Protein AF-A0A527FUP7-F1 (afdb_monomer_lite)

pLDDT: mean 91.96, std 6.94, range [62.16, 98.5]

Structure (mmCIF, N/CA/C/O backbone):
data_AF-A0A527FUP7-F1
#
_entry.id   AF-A0A527FUP7-F1
#
loop_
_atom_site.group_PDB
_atom_site.id
_atom_site.type_symbol
_atom_site.label_atom_id
_atom_site.label_alt_id
_atom_site.label_comp_id
_atom_site.label_asym_id
_atom_site.label_entity_id
_atom_site.label_seq_id
_atom_site.pdbx_PDB_ins_code
_atom_site.Cartn_x
_atom_site.Cartn_y
_atom_site.Cartn_z
_atom_site.occupancy
_atom_site.B_iso_or_equiv
_atom_site.auth_seq_id
_atom_site.auth_comp_id
_atom_site.auth_asym_id
_atom_site.auth_atom_id
_atom_site.pdbx_PDB_model_num
ATOM 1 N N . PRO A 1 1 ? -2.419 -7.847 15.053 1.00 62.16 1 PRO A N 1
ATOM 2 C CA . PRO A 1 1 ? -3.456 -7.791 13.994 1.00 62.16 1 PRO A CA 1
ATOM 3 C C . PRO A 1 1 ? -2.799 -7.579 12.627 1.00 62.16 1 PRO A C 1
ATOM 5 O O . PRO A 1 1 ? -2.047 -6.623 12.463 1.00 62.16 1 PRO A O 1
ATOM 8 N N . THR A 1 2 ? -3.011 -8.496 11.686 1.00 67.62 2 THR A N 1
ATOM 9 C CA . THR A 1 2 ? -2.640 -8.289 10.280 1.00 67.62 2 THR A CA 1
ATOM 10 C C . THR A 1 2 ? -3.814 -7.644 9.551 1.00 67.62 2 THR A C 1
ATOM 12 O O . THR A 1 2 ? -4.953 -7.738 10.009 1.00 67.62 2 THR A O 1
ATOM 15 N N . ALA A 1 3 ? -3.537 -6.943 8.450 1.00 78.31 3 ALA A N 1
ATOM 16 C CA . ALA A 1 3 ? -4.593 -6.437 7.583 1.00 78.31 3 ALA A CA 1
ATOM 17 C C . ALA A 1 3 ? -5.508 -7.588 7.110 1.00 78.31 3 ALA A C 1
ATOM 19 O O . ALA A 1 3 ? -5.108 -8.757 7.118 1.00 78.31 3 ALA A O 1
ATOM 20 N N . ILE A 1 4 ? -6.740 -7.240 6.745 1.00 75.19 4 ILE A N 1
ATOM 21 C CA . ILE A 1 4 ? -7.808 -8.167 6.362 1.00 75.19 4 ILE A CA 1
ATOM 22 C C . ILE A 1 4 ? -8.000 -8.157 4.846 1.00 75.19 4 ILE A C 1
ATOM 24 O O . ILE A 1 4 ? -7.926 -7.102 4.213 1.00 75.19 4 ILE A O 1
ATOM 28 N N . ASP A 1 5 ? -8.273 -9.324 4.262 1.00 78.19 5 ASP A N 1
ATOM 29 C CA . ASP A 1 5 ? -8.782 -9.396 2.891 1.00 78.19 5 ASP A CA 1
ATOM 30 C C . ASP A 1 5 ? -10.289 -9.044 2.905 1.00 78.19 5 ASP A C 1
ATOM 32 O O . ASP A 1 5 ? -11.060 -9.685 3.622 1.00 78.19 5 ASP A O 1
ATOM 36 N N . PRO A 1 6 ? -10.728 -8.012 2.155 1.00 75.88 6 PRO A N 1
ATOM 37 C CA . PRO A 1 6 ? -12.116 -7.548 2.173 1.00 75.88 6 PRO A CA 1
ATOM 38 C C . PRO A 1 6 ? -13.129 -8.566 1.625 1.00 75.88 6 PRO A C 1
ATOM 40 O O . PRO A 1 6 ? -14.301 -8.478 1.985 1.00 75.88 6 PRO A O 1
ATOM 43 N N . ASP A 1 7 ? -12.703 -9.524 0.794 1.00 78.06 7 ASP A N 1
ATOM 44 C CA . ASP A 1 7 ? -13.585 -10.551 0.214 1.00 78.06 7 ASP A CA 1
ATOM 45 C C . ASP A 1 7 ? -13.473 -11.902 0.943 1.00 78.06 7 ASP A C 1
ATOM 47 O O . ASP A 1 7 ? -14.358 -12.751 0.835 1.00 78.06 7 ASP A O 1
ATOM 51 N N . ASN A 1 8 ? -12.398 -12.105 1.705 1.00 81.62 8 ASN A N 1
ATOM 52 C CA . ASN A 1 8 ? -12.192 -13.282 2.539 1.00 81.62 8 ASN A CA 1
ATOM 53 C C . ASN A 1 8 ? -11.549 -12.852 3.870 1.00 81.62 8 ASN A C 1
ATOM 55 O O . ASN A 1 8 ? -10.325 -12.840 3.940 1.00 81.62 8 ASN A O 1
ATOM 59 N N . PRO A 1 9 ? -12.329 -12.502 4.914 1.00 73.44 9 PRO A N 1
ATOM 60 C CA . PRO A 1 9 ? -11.888 -11.742 6.101 1.00 73.44 9 PRO A CA 1
ATOM 61 C C . PRO A 1 9 ? -10.914 -12.458 7.067 1.00 73.44 9 PRO A C 1
ATOM 63 O O . PRO A 1 9 ? -10.920 -12.223 8.275 1.00 73.44 9 PRO A O 1
ATOM 66 N N . GLY A 1 10 ? -10.046 -13.324 6.554 1.00 81.06 10 GLY A N 1
ATOM 67 C CA . GLY A 1 10 ? -8.914 -13.896 7.259 1.00 81.06 10 GLY A CA 1
ATOM 68 C C . GLY A 1 10 ? -7.679 -12.982 7.280 1.00 81.06 10 GLY A C 1
ATOM 69 O O . GLY A 1 10 ? -7.591 -11.995 6.543 1.00 81.06 10 GLY A O 1
ATOM 70 N N . PRO A 1 11 ? -6.697 -13.322 8.133 1.00 82.50 11 PRO A N 1
ATOM 71 C CA . PRO A 1 11 ? -5.409 -12.643 8.165 1.00 82.50 11 PRO A CA 1
ATOM 72 C C . PRO A 1 11 ? -4.663 -12.836 6.840 1.00 82.50 11 PRO A C 1
ATOM 74 O O . PRO A 1 11 ? -4.631 -13.940 6.295 1.00 82.50 11 PRO A O 1
ATOM 77 N N . LEU A 1 12 ? -4.001 -11.783 6.354 1.00 84.69 12 LEU A N 1
ATOM 78 C CA . LEU A 1 12 ? -3.118 -11.903 5.191 1.00 84.69 12 LEU A CA 1
ATOM 79 C C . LEU A 1 12 ? -1.971 -12.891 5.451 1.00 84.69 12 LEU A C 1
ATOM 81 O O . LEU A 1 12 ? -1.285 -12.809 6.475 1.00 84.69 12 LEU A O 1
ATOM 85 N N . ASP A 1 13 ? -1.709 -13.767 4.479 1.00 89.25 13 ASP A N 1
ATOM 86 C CA . ASP A 1 13 ? -0.512 -14.604 4.473 1.00 89.25 13 ASP A CA 1
ATOM 87 C C . ASP A 1 13 ? 0.713 -13.783 4.048 1.00 89.25 13 ASP A C 1
ATOM 89 O O . ASP A 1 13 ? 0.972 -13.532 2.866 1.00 89.25 13 ASP A O 1
ATOM 93 N N . VAL A 1 14 ? 1.499 -13.386 5.046 1.00 90.12 14 VAL A N 1
ATOM 94 C CA . VAL A 1 14 ? 2.723 -12.599 4.865 1.00 90.12 14 VAL A CA 1
ATOM 95 C C . VAL A 1 14 ? 3.769 -13.309 4.008 1.00 90.12 14 VAL A C 1
ATOM 97 O O . VAL A 1 14 ? 4.525 -12.639 3.306 1.00 90.12 14 VAL A O 1
ATOM 100 N N . ARG A 1 15 ? 3.804 -14.648 3.995 1.00 94.75 15 ARG A N 1
ATOM 101 C CA . ARG A 1 15 ? 4.745 -15.392 3.149 1.00 94.7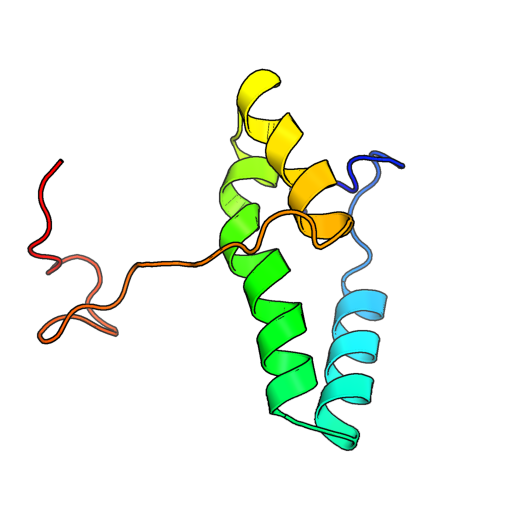5 15 ARG A CA 1
ATOM 102 C C . ARG A 1 15 ? 4.374 -15.246 1.678 1.00 94.75 15 ARG A C 1
ATOM 104 O O . ARG A 1 15 ? 5.249 -14.959 0.862 1.00 94.75 15 ARG A O 1
ATOM 111 N N . THR A 1 16 ? 3.093 -15.404 1.352 1.00 93.94 16 THR A N 1
ATOM 112 C CA . THR A 1 16 ? 2.583 -15.189 -0.009 1.00 93.94 16 THR A CA 1
ATOM 113 C C . THR A 1 16 ? 2.846 -13.758 -0.480 1.00 93.94 16 THR A C 1
ATOM 115 O O . THR A 1 16 ? 3.281 -13.563 -1.617 1.00 93.94 16 THR A O 1
ATOM 118 N N . LEU A 1 17 ? 2.682 -12.760 0.399 1.00 92.94 17 LEU A N 1
ATOM 119 C CA . LEU A 1 17 ? 3.032 -11.369 0.086 1.00 92.94 17 LEU A CA 1
ATOM 120 C C . LEU A 1 17 ? 4.523 -11.215 -0.248 1.00 92.94 17 LEU A C 1
ATOM 122 O O . LEU A 1 17 ? 4.849 -10.634 -1.281 1.00 92.94 17 LEU A O 1
ATOM 126 N N . CYS A 1 18 ? 5.423 -11.770 0.569 1.00 96.62 18 CYS A N 1
ATOM 127 C CA . CYS A 1 18 ? 6.866 -11.702 0.315 1.00 96.62 18 CYS A CA 1
ATOM 128 C C . CYS A 1 18 ? 7.260 -12.361 -1.015 1.00 96.62 18 CYS A C 1
ATOM 130 O O . CYS A 1 18 ? 7.986 -11.757 -1.800 1.00 96.62 18 CYS A O 1
ATOM 132 N N . ILE A 1 19 ? 6.746 -13.562 -1.301 1.00 98.25 19 ILE A N 1
ATOM 133 C CA . ILE A 1 19 ? 7.039 -14.281 -2.553 1.00 98.25 19 ILE A CA 1
ATOM 134 C C . ILE A 1 19 ? 6.496 -13.517 -3.769 1.00 98.25 19 ILE A C 1
ATOM 136 O O . ILE A 1 19 ? 7.167 -13.437 -4.800 1.00 98.25 19 ILE A O 1
ATOM 140 N N . THR A 1 20 ? 5.303 -12.925 -3.655 1.00 97.38 20 THR A N 1
ATOM 141 C CA . THR A 1 20 ? 4.715 -12.097 -4.721 1.00 97.38 20 THR A CA 1
ATOM 142 C C . THR A 1 20 ? 5.616 -10.907 -5.039 1.00 97.38 20 THR A C 1
ATOM 144 O O . THR A 1 20 ? 5.966 -10.693 -6.198 1.00 97.38 20 THR A O 1
ATOM 147 N N . ARG A 1 21 ? 6.051 -10.178 -4.006 1.00 97.88 21 ARG A N 1
ATOM 148 C CA . ARG A 1 21 ? 6.954 -9.029 -4.141 1.00 97.88 21 ARG A CA 1
ATOM 149 C C . ARG A 1 21 ? 8.300 -9.402 -4.751 1.00 97.88 21 ARG A C 1
ATOM 151 O O . ARG A 1 21 ? 8.742 -8.760 -5.697 1.00 97.88 21 ARG A O 1
ATOM 158 N N . GLU A 1 22 ? 8.916 -10.481 -4.272 1.00 98.50 22 GLU A N 1
ATOM 159 C CA . GLU A 1 22 ? 10.169 -11.001 -4.832 1.00 98.50 22 GLU A CA 1
ATOM 160 C C . GLU A 1 22 ? 10.016 -11.361 -6.318 1.00 98.50 22 GLU A C 1
ATOM 162 O O . GLU A 1 22 ? 10.887 -11.061 -7.135 1.00 98.50 22 GLU A O 1
ATOM 167 N N . THR A 1 23 ? 8.894 -11.986 -6.680 1.00 98.50 23 THR A N 1
ATOM 168 C CA . THR A 1 23 ? 8.603 -12.367 -8.066 1.00 98.50 23 THR A CA 1
ATOM 169 C C . THR A 1 23 ? 8.446 -11.140 -8.956 1.00 98.50 23 THR A C 1
ATOM 171 O O . THR A 1 23 ? 9.073 -11.086 -10.009 1.00 98.50 23 THR A O 1
ATOM 174 N N . LEU A 1 24 ? 7.673 -10.137 -8.529 1.00 98.44 24 LEU A N 1
ATOM 175 C CA . LEU A 1 24 ? 7.519 -8.884 -9.274 1.00 98.44 24 LEU A CA 1
ATOM 176 C C . LEU A 1 24 ? 8.861 -8.165 -9.432 1.00 98.44 24 LEU A C 1
ATOM 178 O O . LEU A 1 24 ? 9.245 -7.849 -10.554 1.00 98.44 24 LEU A O 1
ATOM 182 N N . ALA A 1 25 ? 9.611 -7.993 -8.341 1.00 98.38 25 ALA A N 1
ATOM 183 C CA . ALA A 1 25 ? 10.893 -7.290 -8.340 1.00 98.38 25 ALA A CA 1
ATOM 184 C C . ALA A 1 25 ? 11.960 -7.974 -9.210 1.00 98.38 25 ALA A C 1
ATOM 186 O O . ALA A 1 25 ? 12.800 -7.293 -9.795 1.00 98.38 25 ALA A O 1
ATOM 187 N N . ARG A 1 26 ? 11.921 -9.310 -9.331 1.00 98.44 26 ARG A N 1
ATOM 188 C CA . ARG A 1 26 ? 12.795 -10.068 -10.244 1.00 98.44 26 ARG A CA 1
ATOM 189 C C . ARG A 1 26 ? 12.583 -9.683 -11.711 1.00 98.44 26 ARG A C 1
ATOM 191 O O . ARG A 1 26 ? 13.519 -9.807 -12.497 1.00 98.44 26 ARG A O 1
ATOM 198 N N . HIS A 1 27 ? 11.375 -9.258 -12.077 1.00 98.31 27 HIS A N 1
ATOM 199 C CA . HIS A 1 27 ? 11.024 -8.884 -13.446 1.00 98.31 27 HIS A CA 1
ATOM 200 C C . HIS A 1 27 ? 11.060 -7.368 -13.674 1.00 98.31 27 HIS A C 1
ATOM 202 O O . HIS A 1 27 ? 11.598 -6.933 -14.688 1.00 98.31 27 HIS A O 1
ATOM 208 N N . ASP A 1 28 ? 10.510 -6.577 -12.750 1.00 98.31 28 ASP A N 1
ATOM 209 C CA . ASP A 1 28 ? 10.503 -5.114 -12.805 1.00 98.31 28 ASP A CA 1
ATOM 210 C C . ASP A 1 28 ? 10.329 -4.517 -11.394 1.00 98.31 28 ASP A C 1
ATOM 212 O O . ASP A 1 28 ? 9.328 -4.748 -10.708 1.00 98.31 28 ASP A O 1
ATOM 216 N N . GLY A 1 29 ? 11.295 -3.704 -10.959 1.00 97.88 29 GLY A N 1
ATOM 217 C CA . GLY A 1 29 ? 11.243 -3.028 -9.661 1.00 97.88 29 GLY A CA 1
ATOM 218 C C . GLY A 1 29 ? 10.075 -2.044 -9.531 1.00 97.88 29 GLY A C 1
ATOM 219 O O . GLY A 1 29 ? 9.525 -1.892 -8.439 1.00 97.88 29 GLY A O 1
ATOM 220 N N . LEU A 1 30 ? 9.643 -1.417 -10.630 1.00 97.31 30 LEU A N 1
ATOM 221 C CA . LEU A 1 30 ? 8.477 -0.534 -10.618 1.00 97.31 30 LEU A CA 1
ATOM 222 C C . LEU A 1 30 ? 7.180 -1.324 -10.407 1.00 97.31 30 LEU A C 1
ATOM 224 O O . LEU A 1 30 ? 6.260 -0.816 -9.766 1.00 97.31 30 LEU A O 1
ATOM 228 N N . ALA A 1 31 ? 7.111 -2.570 -10.885 1.00 97.12 31 ALA A N 1
ATOM 229 C CA . ALA A 1 31 ? 5.959 -3.437 -10.658 1.00 97.12 31 ALA A CA 1
ATOM 230 C C . ALA A 1 31 ? 5.829 -3.838 -9.177 1.00 97.12 31 ALA A C 1
ATOM 232 O O . ALA A 1 31 ? 4.731 -3.748 -8.622 1.00 97.12 31 ALA A O 1
ATOM 233 N N . ASP A 1 32 ? 6.934 -4.207 -8.511 1.00 98.06 32 ASP A N 1
ATOM 234 C CA . ASP A 1 32 ? 6.930 -4.422 -7.051 1.00 98.06 32 ASP A CA 1
ATOM 235 C C . ASP A 1 32 ? 6.545 -3.144 -6.303 1.00 98.06 32 ASP A C 1
ATOM 237 O O . ASP A 1 32 ? 5.691 -3.177 -5.417 1.00 98.06 32 ASP A O 1
ATOM 241 N N . PHE A 1 33 ? 7.127 -2.004 -6.688 1.00 96.31 33 PHE A N 1
ATOM 242 C CA . PHE A 1 33 ? 6.823 -0.725 -6.055 1.00 96.31 33 PHE A CA 1
ATOM 243 C C . PHE A 1 33 ? 5.333 -0.376 -6.165 1.00 96.31 33 PHE A C 1
ATOM 245 O O . PHE A 1 33 ? 4.690 -0.080 -5.156 1.00 96.31 33 PHE A O 1
ATOM 252 N N . ALA A 1 34 ? 4.757 -0.466 -7.366 1.00 95.19 34 ALA A N 1
ATOM 253 C CA . ALA A 1 34 ? 3.345 -0.178 -7.601 1.00 95.19 34 ALA A CA 1
ATOM 254 C C . ALA A 1 34 ? 2.422 -1.094 -6.779 1.00 95.19 34 ALA A C 1
ATOM 256 O O . ALA A 1 34 ? 1.440 -0.610 -6.207 1.00 95.19 34 ALA A O 1
ATOM 257 N N . PHE A 1 35 ? 2.761 -2.386 -6.676 1.00 95.31 35 PHE A N 1
ATOM 258 C CA . PHE A 1 35 ? 2.048 -3.360 -5.846 1.00 95.31 35 PHE A CA 1
ATOM 259 C C . PHE A 1 35 ? 2.141 -3.014 -4.352 1.00 95.31 35 PHE A C 1
ATOM 261 O O . PHE A 1 35 ? 1.124 -2.916 -3.661 1.00 95.31 35 PHE A O 1
ATOM 268 N N . ALA A 1 36 ? 3.353 -2.768 -3.854 1.00 95.69 36 ALA A N 1
ATOM 269 C CA . ALA A 1 36 ? 3.612 -2.464 -2.452 1.00 95.69 36 ALA A CA 1
ATOM 270 C C . ALA A 1 36 ? 2.907 -1.183 -1.984 1.00 95.69 36 ALA A C 1
ATOM 272 O O . ALA A 1 36 ? 2.365 -1.145 -0.876 1.00 95.69 36 ALA A O 1
ATOM 273 N N . MET A 1 37 ? 2.870 -0.156 -2.837 1.00 95.75 37 MET A N 1
ATOM 274 C CA . MET A 1 37 ? 2.222 1.121 -2.531 1.00 95.75 37 MET A CA 1
ATOM 275 C C . MET A 1 37 ? 0.714 0.985 -2.304 1.00 95.75 37 MET A C 1
ATOM 277 O O . MET A 1 37 ? 0.169 1.728 -1.487 1.00 95.75 37 MET A O 1
ATOM 281 N N . GLN A 1 38 ? 0.047 0.016 -2.948 1.00 94.12 38 GLN A N 1
ATOM 282 C CA . GLN A 1 38 ? -1.378 -0.229 -2.697 1.00 94.12 38 GLN A CA 1
ATOM 283 C C . GLN A 1 38 ? -1.614 -0.764 -1.284 1.00 94.12 38 GLN A C 1
ATOM 285 O O . GLN A 1 38 ? -2.532 -0.323 -0.593 1.00 94.12 38 GLN A O 1
ATOM 290 N N . GLY A 1 39 ? -0.754 -1.677 -0.824 1.00 92.44 39 GLY A N 1
ATOM 291 C CA . GLY A 1 39 ? -0.806 -2.192 0.544 1.00 92.44 39 GLY A CA 1
ATOM 292 C C . GLY A 1 39 ? -0.461 -1.121 1.581 1.00 92.44 39 GLY A C 1
ATOM 293 O O . GLY A 1 39 ? -1.168 -0.975 2.576 1.00 92.44 39 GLY A O 1
ATOM 294 N N . LEU A 1 40 ? 0.583 -0.326 1.328 1.00 93.81 40 LEU A N 1
ATOM 295 C CA . LEU A 1 40 ? 1.012 0.740 2.237 1.00 93.81 40 LEU A CA 1
ATOM 296 C C . LEU A 1 40 ? -0.061 1.829 2.389 1.00 93.81 40 LEU A C 1
ATOM 298 O O . LEU A 1 40 ? -0.422 2.186 3.509 1.00 93.81 40 LEU A O 1
ATOM 302 N N . GLY A 1 41 ? -0.606 2.325 1.275 1.00 94.56 41 GLY A N 1
ATOM 303 C CA . GLY A 1 41 ? -1.603 3.398 1.288 1.00 94.56 41 GLY A CA 1
ATOM 304 C C . GLY A 1 41 ? -2.972 2.981 1.839 1.00 94.56 41 GLY A C 1
ATOM 305 O O . GLY A 1 41 ? -3.745 3.839 2.257 1.00 94.56 41 GLY A O 1
ATOM 306 N N . THR A 1 42 ? -3.281 1.681 1.886 1.00 93.94 42 THR A N 1
ATOM 307 C CA . THR A 1 42 ? -4.552 1.169 2.434 1.00 93.94 42 THR A CA 1
ATOM 308 C C . THR A 1 42 ? -4.430 0.518 3.813 1.00 93.94 42 THR A C 1
ATOM 310 O O . THR A 1 42 ? -5.451 0.205 4.431 1.00 93.94 42 THR A O 1
ATOM 313 N N . GLY A 1 43 ? -3.213 0.373 4.348 1.00 92.31 43 GLY A N 1
ATOM 314 C CA . GLY A 1 43 ? -2.963 -0.304 5.624 1.00 92.31 43 GLY A CA 1
ATOM 315 C C . GLY A 1 43 ? -3.749 0.286 6.800 1.00 92.31 43 GLY A C 1
ATOM 316 O O . GLY A 1 43 ? -4.371 -0.456 7.560 1.00 92.31 43 GLY A O 1
ATOM 317 N N . ALA A 1 44 ? -3.809 1.617 6.911 1.00 93.44 44 ALA A N 1
ATOM 318 C CA . 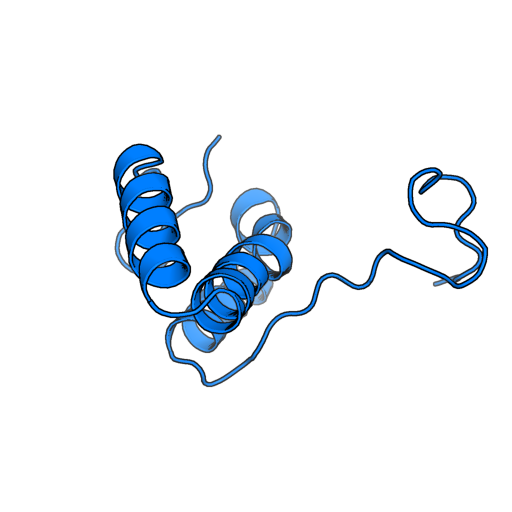ALA A 1 44 ? -4.576 2.288 7.964 1.00 93.44 44 ALA A CA 1
ATOM 319 C C . ALA A 1 44 ? -6.090 2.036 7.845 1.00 93.44 44 ALA A C 1
ATOM 321 O O . ALA A 1 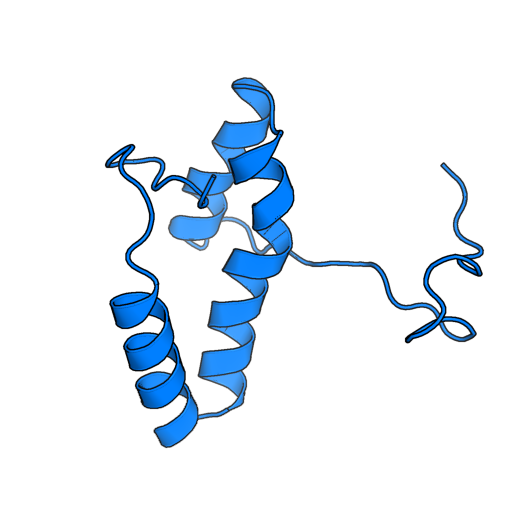44 ? -6.762 1.847 8.856 1.00 93.44 44 ALA A O 1
ATOM 322 N N . LEU A 1 45 ? -6.624 1.966 6.619 1.00 93.25 45 LEU A N 1
ATOM 323 C CA . LEU A 1 45 ? -8.038 1.661 6.385 1.00 93.25 45 LEU A CA 1
ATOM 324 C C . LEU A 1 45 ? -8.368 0.222 6.784 1.00 93.25 45 LEU A C 1
ATOM 326 O O . LEU A 1 45 ? -9.416 -0.018 7.377 1.00 93.25 45 LEU A O 1
ATOM 330 N N . SER A 1 46 ? -7.469 -0.723 6.501 1.00 90.81 46 SER A N 1
ATOM 331 C CA . SER A 1 46 ? -7.664 -2.120 6.886 1.00 90.81 46 SER A CA 1
ATOM 332 C C . SER A 1 46 ? -7.593 -2.344 8.397 1.00 90.81 46 SER A C 1
ATOM 334 O O . SER A 1 46 ? -8.292 -3.222 8.895 1.00 90.81 46 SER A O 1
ATOM 336 N N . LEU A 1 47 ? -6.734 -1.613 9.111 1.00 90.88 47 LEU A N 1
ATOM 337 C CA . LEU A 1 47 ? -6.510 -1.821 10.545 1.00 90.88 47 LEU A CA 1
ATOM 338 C C . LEU A 1 47 ? -7.442 -0.981 11.428 1.00 90.88 47 LEU A C 1
ATOM 340 O O . LEU A 1 47 ? -7.812 -1.427 12.512 1.00 90.88 47 LEU A O 1
ATOM 344 N N . PHE A 1 48 ? -7.803 0.225 10.981 1.00 93.00 48 PHE A N 1
ATOM 345 C CA . PHE A 1 48 ? -8.475 1.234 11.809 1.00 93.00 48 PHE A CA 1
ATOM 346 C C . PHE A 1 48 ? -9.675 1.904 11.124 1.00 93.00 48 PHE A C 1
ATOM 348 O O . PHE A 1 48 ? -10.350 2.727 11.740 1.00 93.00 48 PHE A O 1
ATOM 355 N N . GLY A 1 49 ? -9.947 1.590 9.854 1.00 93.44 49 GLY A N 1
ATOM 356 C CA . GLY A 1 49 ? -11.019 2.230 9.098 1.00 93.44 49 GLY A CA 1
ATOM 357 C C . GLY A 1 49 ? -12.411 1.837 9.592 1.00 93.44 49 GLY A C 1
ATOM 358 O O . GLY A 1 49 ? -12.668 0.677 9.915 1.00 93.44 49 GLY A O 1
ATOM 359 N N . THR A 1 50 ? -13.340 2.794 9.584 1.00 95.19 50 THR A N 1
ATOM 360 C CA . THR A 1 50 ? -14.778 2.529 9.768 1.00 95.19 50 THR A CA 1
ATOM 361 C C . THR A 1 50 ? -15.338 1.684 8.613 1.00 95.19 50 THR A C 1
ATOM 363 O O . THR A 1 50 ? -14.741 1.669 7.534 1.00 95.19 50 THR A O 1
ATOM 366 N N . PRO A 1 51 ? -16.519 1.047 8.747 1.00 91.75 51 PRO A N 1
ATOM 367 C CA . PRO A 1 51 ? -17.133 0.302 7.641 1.00 91.75 51 PRO A CA 1
ATOM 368 C C . PRO A 1 51 ? -17.285 1.134 6.358 1.00 91.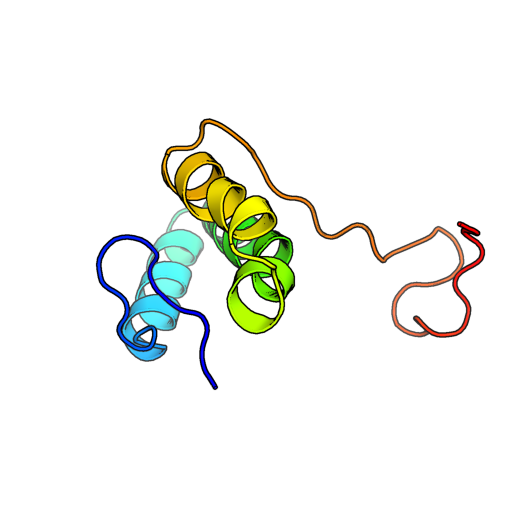75 51 PRO A C 1
ATOM 370 O O . PRO A 1 51 ? -17.053 0.647 5.254 1.00 91.75 51 PRO A O 1
ATOM 373 N N . HIS A 1 52 ? -17.599 2.427 6.499 1.00 94.50 52 HIS A N 1
ATOM 374 C CA . HIS A 1 52 ? -17.661 3.343 5.364 1.00 94.50 52 HIS A CA 1
ATOM 375 C C . HIS A 1 52 ? -16.277 3.599 4.748 1.00 94.50 52 HIS A C 1
ATOM 377 O O . HIS A 1 52 ? -16.154 3.687 3.534 1.00 94.50 52 HIS A O 1
ATOM 383 N N . GLN A 1 53 ? -15.213 3.705 5.540 1.00 95.38 53 GLN A N 1
ATOM 384 C CA . GLN A 1 53 ? -13.849 3.879 5.027 1.00 95.38 53 GLN A CA 1
ATOM 385 C C . GLN A 1 53 ? -13.285 2.590 4.400 1.00 95.38 53 GLN A C 1
ATOM 387 O O . GLN A 1 53 ? -12.567 2.648 3.404 1.00 95.38 53 GLN A O 1
ATOM 392 N N . GLN A 1 54 ? -13.650 1.415 4.910 1.00 93.00 54 GLN A N 1
ATOM 393 C CA . GLN A 1 54 ? -13.191 0.131 4.368 1.00 93.00 54 GLN A CA 1
ATOM 394 C C . GLN A 1 54 ? -13.718 -0.156 2.953 1.00 93.00 54 GLN A C 1
ATOM 396 O O . GLN A 1 54 ? -13.104 -0.934 2.224 1.00 93.00 54 GLN A O 1
ATOM 401 N N . GLN A 1 55 ? -14.774 0.533 2.495 1.00 92.62 55 GLN A N 1
ATOM 402 C CA . GLN A 1 55 ? -15.256 0.422 1.109 1.00 92.62 55 GLN A CA 1
ATOM 403 C C . GLN A 1 55 ? -14.152 0.719 0.071 1.00 92.62 55 GLN A C 1
ATOM 405 O O . GLN A 1 55 ? -14.191 0.202 -1.048 1.00 92.62 55 GLN A O 1
ATOM 410 N N . TRP A 1 56 ? -13.156 1.537 0.434 1.00 94.19 56 TRP A N 1
ATOM 411 C CA . TRP A 1 56 ? -12.029 1.885 -0.431 1.00 94.19 56 TRP A CA 1
ATOM 412 C C . TRP A 1 56 ? -11.084 0.704 -0.689 1.00 94.19 56 TRP A C 1
ATOM 414 O O . TRP A 1 56 ? -10.488 0.658 -1.762 1.00 94.19 56 TRP A O 1
ATOM 424 N N . LEU A 1 57 ? -11.015 -0.289 0.207 1.00 93.06 57 LEU A N 1
ATOM 425 C CA . LEU A 1 57 ? -10.187 -1.491 0.028 1.00 93.06 57 LEU A CA 1
ATOM 426 C C . LEU A 1 57 ? -10.579 -2.255 -1.247 1.00 93.06 57 LEU A C 1
ATOM 428 O O . LEU A 1 57 ? -9.719 -2.618 -2.049 1.00 93.06 57 LEU A O 1
ATOM 432 N N . SER A 1 58 ? -11.886 -2.414 -1.483 1.00 92.44 58 SER A N 1
ATOM 433 C CA . SER A 1 58 ? -12.414 -3.070 -2.689 1.00 92.44 58 SER A CA 1
ATOM 434 C C . SER A 1 58 ? -12.075 -2.303 -3.976 1.00 92.44 58 SER A C 1
ATOM 436 O O . SER A 1 58 ? -11.727 -2.901 -4.996 1.00 92.44 58 SER A O 1
ATOM 438 N N . LYS A 1 59 ? -12.118 -0.962 -3.931 1.00 94.31 59 LYS A N 1
ATOM 439 C CA . LYS A 1 59 ? -11.807 -0.098 -5.079 1.00 94.31 59 LYS A CA 1
ATOM 440 C C . LYS A 1 59 ? -10.324 -0.159 -5.431 1.00 94.31 59 LYS A C 1
ATOM 442 O O . LYS A 1 59 ? -10.005 -0.265 -6.614 1.00 94.31 59 LYS A O 1
ATOM 447 N N . THR A 1 60 ? -9.449 -0.126 -4.424 1.00 93.88 60 THR A N 1
ATOM 448 C CA . THR A 1 60 ? -7.998 -0.235 -4.618 1.00 93.88 60 THR A CA 1
ATOM 449 C C . THR A 1 60 ? -7.611 -1.612 -5.147 1.00 93.88 60 THR A C 1
ATOM 451 O O . THR A 1 60 ? -6.877 -1.699 -6.128 1.00 93.88 60 THR A O 1
ATOM 454 N N . ARG A 1 61 ? -8.182 -2.694 -4.595 1.00 90.31 61 ARG A N 1
ATOM 455 C CA . ARG A 1 61 ? -7.971 -4.064 -5.101 1.00 90.31 61 ARG A CA 1
ATOM 456 C C . ARG A 1 61 ? -8.355 -4.206 -6.576 1.00 90.31 61 ARG A C 1
ATOM 458 O O . ARG A 1 61 ? -7.632 -4.834 -7.340 1.00 90.31 61 ARG A O 1
ATOM 465 N N . ALA A 1 62 ? -9.484 -3.623 -6.977 1.00 92.62 62 ALA A N 1
ATOM 466 C CA . ALA A 1 62 ? -9.970 -3.673 -8.356 1.00 92.62 62 ALA A CA 1
ATOM 467 C C . ALA A 1 62 ? -9.231 -2.717 -9.316 1.00 92.62 62 ALA A C 1
ATOM 469 O O . ALA A 1 62 ? -9.622 -2.620 -10.479 1.00 92.62 62 ALA A O 1
ATOM 470 N N . GLY A 1 63 ? -8.237 -1.955 -8.840 1.00 92.62 63 GLY A N 1
ATOM 471 C CA . GLY A 1 63 ? -7.533 -0.942 -9.633 1.00 92.62 63 GLY A CA 1
ATOM 472 C C . GLY A 1 63 ? -8.397 0.263 -10.029 1.00 92.62 63 GLY A C 1
ATOM 473 O O . GLY A 1 63 ? -8.015 1.036 -10.902 1.00 92.62 63 GLY A O 1
ATOM 474 N N . LYS A 1 64 ? -9.572 0.438 -9.407 1.00 96.44 64 LYS A N 1
ATOM 475 C CA . LYS A 1 64 ? -10.489 1.569 -9.658 1.00 96.44 64 LYS A CA 1
ATOM 476 C C . LYS A 1 64 ? -10.113 2.820 -8.865 1.00 96.44 64 LYS A C 1
ATOM 478 O O . LYS A 1 64 ? -10.603 3.906 -9.157 1.00 96.44 64 LYS A O 1
ATOM 483 N N . ALA A 1 65 ? -9.286 2.651 -7.841 1.00 95.56 65 ALA A N 1
ATOM 484 C CA . ALA A 1 65 ? -8.645 3.714 -7.088 1.00 95.56 65 ALA A CA 1
ATOM 485 C C . ALA A 1 65 ? -7.180 3.324 -6.867 1.00 95.56 65 ALA A C 1
ATOM 487 O O . ALA A 1 65 ? -6.870 2.141 -6.756 1.00 95.56 65 ALA A O 1
ATOM 488 N N . ILE A 1 66 ? -6.293 4.312 -6.801 1.00 95.25 66 ILE A N 1
ATOM 489 C CA . ILE A 1 66 ? -4.875 4.112 -6.495 1.00 95.25 66 ILE A CA 1
ATOM 490 C C . ILE A 1 66 ? -4.613 4.811 -5.169 1.00 95.25 66 ILE A C 1
ATOM 492 O O . ILE A 1 66 ? -4.950 5.987 -5.020 1.00 95.25 66 ILE A O 1
ATOM 496 N N . SER A 1 67 ? -4.045 4.099 -4.200 1.00 95.25 67 SER A N 1
ATOM 497 C CA . SER A 1 67 ? -3.685 4.708 -2.920 1.00 95.25 67 SER A CA 1
ATOM 498 C C . SER A 1 67 ? -2.288 5.316 -2.967 1.00 95.25 67 SER A C 1
ATOM 500 O O . SER A 1 67 ? -1.393 4.791 -3.631 1.00 95.25 67 SER A O 1
ATOM 502 N N . ALA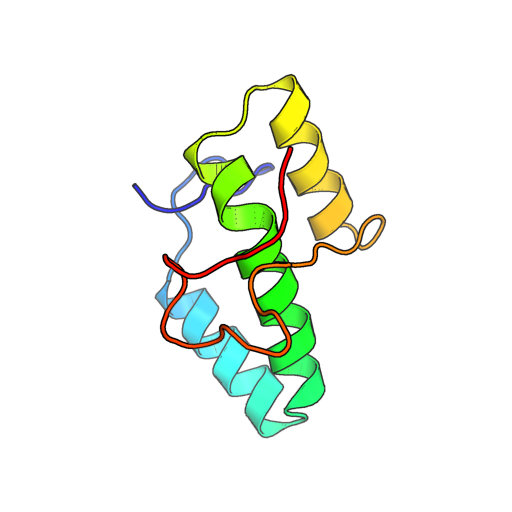 A 1 68 ? -2.086 6.374 -2.189 1.00 94.50 68 ALA A N 1
ATOM 503 C CA . ALA A 1 68 ? -0.785 6.975 -1.943 1.00 94.50 68 ALA A CA 1
ATOM 504 C C . ALA A 1 68 ? -0.569 7.133 -0.435 1.00 94.50 68 ALA A C 1
ATOM 506 O O . ALA A 1 68 ? -1.523 7.321 0.319 1.00 94.50 68 ALA A O 1
ATOM 507 N N . PHE A 1 69 ? 0.689 7.068 -0.008 1.00 94.69 69 PHE A N 1
ATOM 508 C CA . PHE A 1 69 ? 1.089 7.335 1.368 1.00 94.69 69 PHE A CA 1
ATOM 509 C C . PHE A 1 69 ? 1.863 8.654 1.405 1.00 94.69 69 PHE A C 1
ATOM 511 O O . PHE A 1 69 ? 3.063 8.697 1.140 1.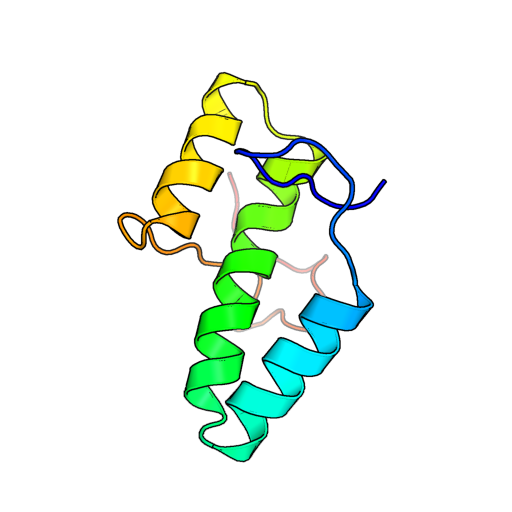00 94.69 69 PHE A O 1
ATOM 518 N N . ALA A 1 70 ? 1.136 9.744 1.643 1.00 93.69 70 ALA A N 1
ATOM 519 C CA . ALA A 1 70 ? 1.664 11.102 1.602 1.00 93.69 70 ALA A CA 1
ATOM 520 C C . ALA A 1 70 ? 2.203 11.502 2.981 1.00 93.69 70 ALA A C 1
ATOM 522 O O . ALA A 1 70 ? 1.500 12.134 3.762 1.00 93.69 70 ALA A O 1
ATOM 523 N N . LEU A 1 71 ? 3.430 11.066 3.280 1.00 93.56 71 LEU A N 1
ATOM 524 C CA . LEU A 1 71 ? 4.111 11.386 4.539 1.00 93.56 71 LEU A CA 1
ATOM 525 C C . LEU A 1 71 ? 5.328 12.294 4.348 1.00 93.56 71 LEU A C 1
ATOM 527 O O . LEU A 1 71 ? 5.560 13.182 5.153 1.00 93.56 71 LEU A O 1
ATOM 531 N N . SER A 1 72 ? 6.126 12.051 3.308 1.00 94.19 72 SER A N 1
ATOM 532 C CA . SER A 1 72 ? 7.378 12.778 3.095 1.00 94.19 72 SER A CA 1
ATOM 533 C C . SER A 1 72 ? 7.148 14.212 2.621 1.00 94.19 72 SER A C 1
ATOM 535 O O . SER A 1 72 ? 6.351 14.458 1.716 1.00 94.19 72 SER A O 1
ATOM 537 N N . GLU A 1 73 ? 7.942 15.128 3.165 1.00 96.31 73 GLU A N 1
ATOM 538 C CA . GLU A 1 73 ? 7.970 16.552 2.835 1.00 96.31 73 GLU A CA 1
ATOM 539 C C . GLU A 1 73 ? 9.402 17.005 2.497 1.00 96.31 73 GLU A C 1
ATOM 541 O O . GLU A 1 73 ? 10.363 16.323 2.866 1.00 96.31 73 GLU A O 1
ATOM 546 N N . PRO A 1 74 ? 9.605 18.168 1.839 1.00 94.25 74 PRO A N 1
ATOM 547 C CA . PRO A 1 74 ? 10.938 18.628 1.433 1.00 94.25 74 PRO A CA 1
ATOM 548 C C . PRO A 1 74 ? 11.978 18.696 2.562 1.00 94.25 74 PRO A C 1
ATOM 550 O O . PRO A 1 74 ? 13.172 18.556 2.302 1.00 94.25 74 PRO A O 1
ATOM 553 N N . ARG A 1 75 ? 11.538 18.926 3.806 1.00 90.56 75 ARG A N 1
ATOM 554 C CA . ARG A 1 75 ? 12.403 19.048 4.990 1.00 90.56 75 ARG A CA 1
ATOM 555 C C . ARG A 1 75 ? 12.328 17.846 5.936 1.00 90.56 75 ARG A C 1
ATOM 557 O O . ARG A 1 75 ? 13.142 17.772 6.854 1.00 90.56 75 ARG A O 1
ATOM 564 N N . SER A 1 76 ? 11.411 16.908 5.691 1.00 89.69 76 SER A N 1
ATOM 565 C CA . SER A 1 76 ? 11.062 15.847 6.637 1.00 89.69 76 SER A CA 1
ATOM 566 C C . SER A 1 76 ? 10.808 14.533 5.900 1.00 89.69 76 SER A C 1
ATOM 568 O O . SER A 1 76 ? 9.811 14.354 5.205 1.00 89.69 76 SER A O 1
ATOM 570 N N . GLY A 1 77 ? 11.763 13.609 6.028 1.00 90.75 77 GLY A N 1
ATOM 571 C CA . GLY A 1 77 ? 11.679 12.245 5.498 1.00 90.75 77 GLY A CA 1
ATOM 572 C C . GLY A 1 77 ? 11.679 11.219 6.627 1.00 90.75 77 GLY A C 1
ATOM 573 O O . GLY A 1 77 ? 10.639 10.673 6.977 1.00 90.75 77 GLY A O 1
ATOM 574 N N . SER A 1 78 ? 12.854 10.977 7.216 1.00 93.81 78 SER A N 1
ATOM 575 C CA . SER A 1 78 ? 13.001 10.072 8.367 1.00 93.81 78 SER A CA 1
ATOM 576 C C . SER A 1 78 ? 12.462 10.673 9.670 1.00 93.81 78 SER A C 1
ATOM 578 O O . SER A 1 78 ? 11.977 9.934 10.522 1.00 93.81 78 SER A O 1
ATOM 580 N N . ASP A 1 79 ? 12.541 12.000 9.827 1.00 94.50 79 ASP A N 1
ATOM 581 C CA . ASP A 1 79 ? 11.981 12.725 10.973 1.00 94.50 79 ASP A CA 1
ATOM 582 C C . ASP A 1 79 ? 10.532 13.136 10.696 1.00 94.50 79 ASP A C 1
ATOM 584 O O . ASP A 1 79 ? 10.223 14.272 10.343 1.00 94.50 79 ASP A O 1
ATOM 588 N N . VAL A 1 80 ? 9.638 12.158 10.819 1.00 92.12 80 VAL A N 1
ATOM 589 C CA . VAL A 1 80 ? 8.199 12.333 10.578 1.00 92.12 80 VAL A CA 1
ATOM 590 C C . VAL A 1 80 ? 7.564 13.311 11.572 1.00 92.12 80 VAL A C 1
ATOM 592 O O . VAL A 1 80 ? 6.580 13.971 11.249 1.00 92.12 80 VAL A O 1
ATOM 595 N N . ALA A 1 81 ? 8.111 13.435 12.784 1.00 93.69 81 ALA A N 1
ATOM 596 C CA . ALA A 1 81 ? 7.562 14.337 13.794 1.00 93.69 81 ALA A CA 1
ATOM 597 C C . ALA A 1 81 ? 7.724 15.819 13.411 1.00 93.69 81 ALA A C 1
ATOM 599 O O . ALA A 1 81 ? 6.969 16.655 13.898 1.00 93.69 81 ALA A O 1
ATOM 600 N N . ASN A 1 82 ? 8.662 16.134 12.515 1.00 94.25 82 ASN A N 1
ATOM 601 C CA . ASN A 1 82 ? 8.934 17.481 12.018 1.00 94.25 82 ASN A CA 1
ATOM 602 C C . ASN A 1 82 ? 8.138 17.833 10.736 1.00 94.25 82 ASN A C 1
ATOM 604 O O . ASN A 1 82 ? 8.605 18.602 9.899 1.00 94.25 82 ASN A O 1
ATOM 608 N N . THR A 1 83 ? 6.966 17.230 10.530 1.00 94.19 83 THR A N 1
ATOM 609 C CA . THR A 1 83 ? 6.078 17.526 9.385 1.00 94.19 83 THR A CA 1
ATOM 610 C C . THR A 1 83 ? 5.446 18.921 9.541 1.00 94.19 83 THR A C 1
ATOM 612 O O . THR A 1 83 ? 5.029 19.291 10.639 1.00 94.19 83 THR A O 1
ATOM 615 N N . GLU A 1 84 ? 5.380 19.696 8.458 1.00 95.88 84 GLU A N 1
ATOM 616 C CA . GLU A 1 84 ? 4.883 21.079 8.412 1.00 95.88 84 GLU A CA 1
ATOM 617 C C . GLU A 1 84 ? 3.412 21.179 7.967 1.00 95.88 84 GLU A C 1
ATOM 619 O O . GLU A 1 84 ? 2.753 22.172 8.290 1.00 95.88 84 GLU A O 1
ATOM 624 N N . MET A 1 85 ? 2.873 20.183 7.245 1.00 95.12 85 MET A N 1
ATOM 625 C CA . MET A 1 85 ? 1.458 20.159 6.857 1.00 95.12 85 MET A CA 1
ATOM 626 C C . MET A 1 85 ? 0.530 20.221 8.080 1.00 95.12 85 MET A C 1
ATOM 628 O O . MET A 1 85 ? 0.675 19.472 9.046 1.00 95.12 85 MET A O 1
ATOM 632 N N . THR A 1 86 ? -0.463 21.109 8.012 1.00 94.00 86 THR A N 1
ATOM 633 C CA . THR A 1 86 ? -1.514 21.276 9.021 1.00 94.00 86 THR A CA 1
ATOM 634 C C . THR A 1 86 ? -2.878 20.855 8.464 1.00 94.00 86 THR A C 1
ATOM 636 O O . THR A 1 86 ? -3.101 20.900 7.252 1.00 94.00 86 THR A O 1
ATOM 639 N N . ALA A 1 87 ? -3.776 20.416 9.354 1.00 88.94 87 ALA A N 1
ATOM 640 C CA . ALA A 1 87 ? -5.117 19.914 9.034 1.00 88.94 87 ALA A CA 1
ATOM 641 C C . ALA A 1 87 ? -6.219 20.938 9.334 1.00 88.94 87 ALA A C 1
ATOM 643 O O . ALA A 1 87 ? -6.080 21.669 10.344 1.00 88.94 87 ALA A O 1
#

Radius of gyration: 14.78 Å; chains: 1; bounding box: 31×37×27 Å

Sequence (87 aa):
PTAIDPDNPGPLDVRTLCITRETLARHDGLADFAFAMQGLGTGALSLFGTPHQQQWLSKTRAGKAISAFALSEPRSGSDVANTEMTA

Secondary structure (DSSP, 8-state):
---B-SSS-SBP-HHHHHHHHHHHHHH-HHHHHHHHHHHHHHHHHHHH--HHHHHHHHHHHTTSS-------BTTBSS-GGG-----

Foldseek 3Di:
DAFADPVHGDHDDVVVLVVVLVVQVVPPNVSSVQVVQLCVQCVCCRPPNDPVSVVVNVCSVVVVDGGHDPQDDPVDDPNSVPDDDDD